Protein AF-A0A355Q9R2-F1 (afdb_monomer)

pLDDT: mean 91.77, std 4.47, range [74.88, 96.0]

Foldseek 3Di:
DPDWDDPVPPDIDDDDDDDPVQVVPVVVVVCVVCVNPDDDDDDDPDDDPDPDDDDDDPDDDDDDPDDDDDDPVNVD

Secondary structure (DSSP, 8-state):
--EEEE-SSS-EEEE----HHHHTTHHHHHHHHTTT---------------------SS-----SS-SPPPHHHH-

Radius of gyration: 19.35 Å; Cα contacts (8 Å, |Δi|>4): 32; chains: 1; bounding box: 35×39×49 Å

Structure (mmCIF, N/CA/C/O backbone):
data_AF-A0A355Q9R2-F1
#
_entry.id   AF-A0A355Q9R2-F1
#
loop_
_atom_site.group_PDB
_atom_site.id
_atom_site.type_symbol
_atom_site.label_atom_id
_atom_site.label_alt_id
_atom_site.label_comp_id
_atom_site.label_asym_id
_atom_site.label_entity_id
_atom_site.label_seq_id
_atom_site.pdbx_PDB_ins_code
_atom_site.Cartn_x
_atom_site.Cartn_y
_atom_site.Cartn_z
_atom_site.occupancy
_atom_site.B_iso_or_equiv
_atom_site.auth_seq_id
_atom_site.auth_comp_id
_atom_site.auth_asym_id
_atom_site.auth_atom_id
_atom_site.pdbx_PDB_model_num
ATOM 1 N N . MET A 1 1 ? -14.896 -9.139 8.075 1.00 81.69 1 MET A N 1
ATOM 2 C CA . MET A 1 1 ? -14.498 -8.488 9.343 1.00 81.69 1 MET A CA 1
ATOM 3 C C . MET A 1 1 ? -14.838 -9.447 10.467 1.00 81.69 1 MET A C 1
ATOM 5 O O . MET A 1 1 ? -15.919 -10.013 10.409 1.00 81.69 1 MET A O 1
ATOM 9 N N . VAL A 1 2 ? -13.922 -9.683 11.407 1.00 91.31 2 VAL A N 1
ATOM 10 C CA . VAL A 1 2 ? -14.122 -10.637 12.516 1.00 91.31 2 VAL A CA 1
ATOM 11 C C . VAL A 1 2 ? -14.508 -9.913 13.798 1.00 91.31 2 VAL A C 1
ATOM 13 O O . VAL A 1 2 ? -15.384 -10.368 14.519 1.00 91.31 2 VAL A O 1
ATOM 16 N N . ASN A 1 3 ? -13.867 -8.779 14.080 1.00 94.38 3 ASN A N 1
ATOM 17 C CA . ASN A 1 3 ? -14.144 -7.995 15.276 1.00 94.38 3 ASN A CA 1
ATOM 18 C C . ASN A 1 3 ? -13.826 -6.515 15.030 1.00 94.38 3 ASN A C 1
ATOM 20 O O . ASN A 1 3 ? -12.934 -6.194 14.240 1.00 94.38 3 ASN A O 1
ATOM 24 N N . LEU A 1 4 ? -14.535 -5.627 15.720 1.00 94.75 4 LEU A N 1
ATOM 25 C CA . LEU A 1 4 ? -14.283 -4.192 15.735 1.00 94.75 4 LEU A CA 1
ATOM 26 C C . LEU A 1 4 ? -14.554 -3.659 17.140 1.00 94.75 4 LEU A C 1
ATOM 28 O O . LEU A 1 4 ? -15.663 -3.772 17.652 1.00 94.75 4 LEU A O 1
ATOM 32 N N . VAL A 1 5 ? -13.531 -3.062 17.746 1.00 94.75 5 VAL A N 1
ATOM 33 C CA . VAL A 1 5 ? -13.604 -2.482 19.088 1.00 94.75 5 VAL A CA 1
ATOM 34 C C . VAL A 1 5 ? -13.237 -1.007 19.011 1.00 94.75 5 VAL A C 1
ATOM 36 O O . VAL A 1 5 ? -12.150 -0.646 18.553 1.00 94.75 5 VAL A O 1
ATOM 39 N N . ASN A 1 6 ? -14.148 -0.156 19.473 1.00 93.56 6 ASN A N 1
ATOM 40 C CA . ASN A 1 6 ? -13.918 1.272 19.644 1.00 93.56 6 ASN A CA 1
ATOM 41 C C . ASN A 1 6 ? -13.755 1.570 21.138 1.00 93.56 6 ASN A C 1
ATOM 43 O O . ASN A 1 6 ? -14.649 1.279 21.927 1.00 93.56 6 ASN A O 1
ATOM 47 N N . HIS A 1 7 ? -12.616 2.145 21.519 1.00 89.19 7 HIS A N 1
ATOM 48 C CA . HIS A 1 7 ? -12.313 2.482 22.912 1.00 89.19 7 HIS A CA 1
ATOM 49 C C . HIS A 1 7 ? -12.745 3.907 23.301 1.00 89.19 7 HIS A C 1
ATOM 51 O O . HIS A 1 7 ? -12.455 4.345 24.408 1.00 89.19 7 HIS A O 1
ATOM 57 N N . GLY A 1 8 ? -13.388 4.661 22.401 1.00 89.06 8 GLY A N 1
ATOM 58 C CA . GLY A 1 8 ? -13.802 6.050 22.639 1.00 89.06 8 GLY A CA 1
ATOM 59 C C . GLY A 1 8 ? -12.650 7.064 22.637 1.00 89.06 8 GLY A C 1
ATOM 60 O O . GLY A 1 8 ? -12.876 8.255 22.797 1.00 89.06 8 GLY A O 1
ATOM 61 N N . THR A 1 9 ? -11.414 6.615 22.408 1.00 89.75 9 THR A N 1
ATOM 62 C CA . THR A 1 9 ? -10.184 7.426 22.447 1.00 89.75 9 THR A CA 1
ATOM 63 C C . THR A 1 9 ? -9.753 7.947 21.069 1.00 89.75 9 THR A C 1
ATOM 65 O O . THR A 1 9 ? -8.599 8.317 20.866 1.00 89.75 9 THR A O 1
ATOM 68 N N . GLY A 1 10 ? -10.662 7.940 20.086 1.00 89.56 10 GLY A N 1
ATOM 69 C CA . GLY A 1 10 ? -10.393 8.382 18.709 1.00 89.56 10 GLY A CA 1
ATOM 70 C C . GLY A 1 10 ? -9.678 7.353 17.823 1.00 89.56 10 GLY A C 1
ATOM 71 O O . GLY A 1 10 ? -9.426 7.624 16.652 1.00 89.56 10 GLY A O 1
ATOM 72 N N . ARG A 1 11 ? -9.377 6.155 18.344 1.00 92.19 11 ARG A N 1
ATOM 73 C CA . ARG A 1 11 ? -8.848 5.020 17.575 1.00 92.19 11 ARG A CA 1
ATOM 74 C C . ARG A 1 11 ? -9.752 3.800 17.691 1.00 92.19 11 ARG A C 1
ATOM 76 O O . ARG A 1 11 ? -10.331 3.528 18.741 1.00 92.19 11 ARG A O 1
ATOM 83 N N . ILE A 1 12 ? -9.814 3.038 16.605 1.00 94.88 12 ILE A N 1
ATOM 84 C CA . ILE A 1 12 ? -10.581 1.797 16.510 1.00 94.88 12 ILE A CA 1
ATOM 85 C C . ILE A 1 12 ? -9.614 0.656 16.211 1.00 94.88 12 ILE A C 1
ATOM 87 O O . ILE A 1 12 ? -8.735 0.782 15.357 1.00 94.88 12 ILE A O 1
ATOM 91 N N . ARG A 1 13 ? -9.789 -0.472 16.902 1.00 94.75 13 ARG A N 1
ATOM 92 C CA . ARG A 1 13 ? -9.098 -1.722 16.590 1.00 94.75 13 ARG A CA 1
ATOM 93 C C . ARG A 1 13 ? -10.039 -2.609 15.786 1.00 94.75 13 ARG A C 1
ATOM 95 O O . ARG A 1 13 ? -11.047 -3.072 16.311 1.00 94.75 13 ARG A O 1
ATOM 102 N N . ALA A 1 14 ? -9.687 -2.876 14.535 1.00 95.00 14 ALA A N 1
ATOM 103 C CA . ALA A 1 14 ? -10.414 -3.800 13.673 1.00 95.00 14 ALA A CA 1
ATOM 104 C C . ALA A 1 14 ? -9.588 -5.069 13.420 1.00 95.00 14 ALA A C 1
ATOM 106 O O . ALA A 1 14 ? -8.363 -5.017 13.306 1.00 95.00 14 ALA A O 1
ATOM 107 N N . GLN A 1 15 ? -10.262 -6.214 13.353 1.00 95.56 15 GLN A N 1
ATOM 108 C CA . GLN A 1 15 ? -9.673 -7.518 13.059 1.00 95.56 15 GLN A CA 1
ATOM 109 C C . GLN A 1 15 ? -10.330 -8.106 11.813 1.00 95.56 15 GLN A C 1
ATOM 111 O O . GLN A 1 15 ? -11.560 -8.171 11.702 1.00 95.56 15 GLN A O 1
ATOM 116 N N . PHE A 1 16 ? -9.504 -8.572 10.880 1.00 94.31 16 PHE A N 1
ATOM 117 C CA . PHE A 1 16 ? -9.944 -9.146 9.616 1.00 94.31 16 PHE A CA 1
ATOM 118 C C . PHE A 1 16 ? -9.283 -10.501 9.388 1.00 94.31 16 PHE A C 1
ATOM 120 O O . PHE A 1 16 ? -8.102 -10.679 9.666 1.00 94.31 16 PHE A O 1
ATOM 127 N N . GLN A 1 17 ? -10.054 -11.430 8.831 1.00 93.38 17 GLN A N 1
ATOM 128 C CA . GLN A 1 17 ? -9.528 -12.613 8.164 1.00 93.38 17 GLN A CA 1
ATOM 129 C C . GLN A 1 17 ? -9.428 -12.289 6.680 1.00 93.38 17 GLN A C 1
ATOM 131 O O . GLN A 1 17 ? -10.430 -11.973 6.035 1.00 93.38 17 GLN A O 1
ATOM 136 N N . VAL A 1 18 ? -8.205 -12.314 6.166 1.00 91.88 18 VAL A N 1
ATOM 137 C CA . VAL A 1 18 ? -7.879 -11.991 4.779 1.00 91.88 18 VAL A CA 1
ATOM 138 C C . VAL A 1 18 ? -6.850 -12.993 4.262 1.00 91.88 18 VAL A C 1
ATOM 140 O O . VAL A 1 18 ? -5.983 -13.420 5.026 1.00 91.88 18 VAL A O 1
ATOM 143 N N . PRO A 1 19 ? -6.917 -13.384 2.978 1.00 93.38 19 PRO A N 1
ATOM 144 C CA . PRO A 1 19 ? -5.916 -14.266 2.397 1.00 93.38 19 PRO A CA 1
ATOM 145 C C . PRO A 1 19 ? -4.561 -13.556 2.338 1.00 93.38 19 PRO A C 1
ATOM 147 O O . PRO A 1 19 ? -4.488 -12.396 1.929 1.00 93.38 19 PRO A O 1
ATOM 150 N N . SER A 1 20 ? -3.470 -14.270 2.634 1.00 92.75 20 SER A N 1
ATOM 151 C CA . SER A 1 20 ? -2.111 -13.701 2.612 1.00 92.75 20 SER A CA 1
ATOM 152 C C . SER A 1 20 ? -1.760 -13.036 1.275 1.00 92.75 20 SER A C 1
ATOM 154 O O . SER A 1 20 ? -1.076 -12.019 1.258 1.00 92.75 20 SER A O 1
ATOM 156 N N . ARG A 1 21 ? -2.295 -13.544 0.152 1.00 91.44 21 ARG A N 1
ATOM 157 C CA . ARG A 1 21 ? -2.122 -12.953 -1.190 1.00 91.44 21 ARG A CA 1
ATOM 158 C C . ARG A 1 21 ? -2.658 -11.520 -1.308 1.00 91.44 21 ARG A C 1
ATOM 160 O O . ARG A 1 21 ? -2.121 -10.760 -2.098 1.00 91.44 21 ARG A O 1
ATOM 167 N N . GLY A 1 22 ? -3.690 -11.159 -0.545 1.00 89.62 22 GLY A N 1
ATOM 168 C CA . GLY A 1 22 ? -4.258 -9.805 -0.538 1.00 89.62 22 GLY A CA 1
ATOM 169 C C . GLY A 1 22 ? -3.499 -8.827 0.360 1.00 89.62 22 GLY A C 1
ATOM 170 O O . GLY A 1 22 ? -3.679 -7.625 0.234 1.00 89.62 22 GLY A O 1
ATOM 171 N N . LEU A 1 23 ? -2.638 -9.326 1.255 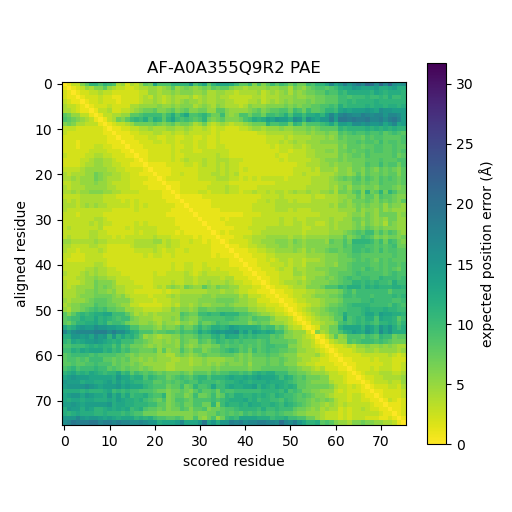1.00 91.19 23 LEU A N 1
ATOM 172 C CA . LEU A 1 23 ? -1.799 -8.484 2.115 1.00 91.19 23 LEU A CA 1
ATOM 173 C C . LEU A 1 23 ? -0.496 -8.043 1.434 1.00 91.19 23 LEU A C 1
ATOM 175 O O . LEU A 1 23 ? 0.161 -7.113 1.907 1.00 91.19 23 LEU A O 1
ATOM 179 N N . ILE A 1 24 ? -0.112 -8.690 0.331 1.00 90.19 24 ILE A N 1
ATOM 180 C CA . ILE A 1 24 ? 1.084 -8.336 -0.437 1.00 90.19 24 ILE A CA 1
ATOM 181 C C . ILE A 1 24 ? 0.875 -6.945 -1.051 1.00 90.19 24 ILE A C 1
ATOM 183 O O . ILE A 1 24 ? -0.048 -6.737 -1.828 1.00 90.19 24 ILE A O 1
ATOM 187 N N . GLY A 1 25 ? 1.728 -5.984 -0.690 1.00 88.31 25 GLY A N 1
ATOM 188 C CA . GLY A 1 25 ? 1.650 -4.592 -1.157 1.00 88.31 25 GLY A CA 1
ATOM 189 C C . GLY A 1 25 ? 0.736 -3.684 -0.322 1.00 88.31 25 GLY A C 1
ATOM 190 O O . GLY A 1 25 ? 1.061 -2.508 -0.150 1.00 88.31 25 GLY A O 1
ATOM 191 N N . TYR A 1 26 ? -0.313 -4.229 0.304 1.00 91.56 26 TYR A N 1
ATOM 192 C CA . TYR A 1 26 ? -1.315 -3.450 1.049 1.00 91.56 26 TYR A CA 1
ATOM 193 C C . TYR A 1 26 ? -0.739 -2.619 2.206 1.00 91.56 26 TYR A C 1
ATOM 195 O O . TYR A 1 26 ? -1.239 -1.544 2.512 1.00 91.56 26 TYR A O 1
ATOM 203 N N . ARG A 1 27 ? 0.358 -3.060 2.843 1.00 92.38 27 ARG A N 1
ATOM 204 C CA . ARG A 1 27 ? 0.999 -2.292 3.931 1.00 92.38 27 ARG A CA 1
ATOM 205 C C . ARG A 1 27 ? 1.376 -0.867 3.503 1.00 92.38 27 ARG A C 1
ATOM 207 O O . ARG A 1 27 ? 1.279 0.043 4.318 1.00 92.38 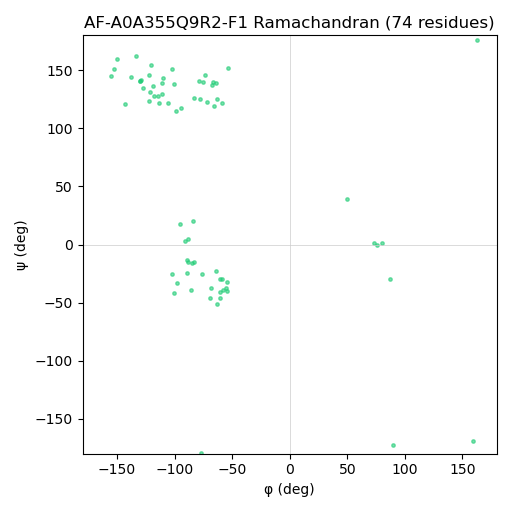27 ARG A O 1
ATOM 214 N N . SER A 1 28 ? 1.827 -0.688 2.262 1.00 91.56 28 SER A N 1
ATOM 215 C CA . SER A 1 28 ? 2.215 0.631 1.746 1.00 91.56 28 SER A CA 1
ATOM 216 C C . SER A 1 28 ? 1.003 1.550 1.577 1.00 91.56 28 SER A C 1
ATOM 218 O O . SER A 1 28 ? 1.013 2.671 2.074 1.00 91.56 28 SER A O 1
ATOM 220 N N . GLU A 1 29 ? -0.068 1.032 0.980 1.00 91.88 29 GLU A N 1
ATOM 221 C CA . GLU A 1 29 ? -1.352 1.714 0.813 1.00 91.88 29 GLU A CA 1
ATOM 222 C C . GLU A 1 29 ? -1.976 2.076 2.165 1.00 91.88 29 GLU A C 1
ATOM 224 O O . GLU A 1 29 ? -2.305 3.232 2.403 1.00 91.88 29 GLU A O 1
ATOM 229 N N . PHE A 1 30 ? -1.994 1.139 3.116 1.00 95.06 30 PHE A N 1
ATOM 230 C CA . PHE A 1 30 ? -2.494 1.377 4.469 1.00 95.06 30 PHE A CA 1
ATOM 231 C C . PHE A 1 30 ? -1.765 2.523 5.188 1.00 95.06 30 PHE A C 1
ATOM 233 O O . PHE A 1 30 ? -2.384 3.309 5.910 1.00 95.06 30 PHE A O 1
ATOM 240 N N . LEU A 1 31 ? -0.444 2.639 5.017 1.00 95.75 31 LEU A N 1
ATOM 241 C CA . LEU A 1 31 ? 0.310 3.755 5.591 1.00 95.75 31 LEU A CA 1
ATOM 242 C C . LEU A 1 31 ? -0.045 5.082 4.913 1.00 95.75 31 LEU A C 1
ATOM 244 O O . LEU A 1 31 ? -0.153 6.089 5.610 1.00 95.75 31 LEU A O 1
ATOM 248 N N . THR A 1 32 ? -0.275 5.089 3.601 1.00 95.12 32 THR A N 1
ATOM 249 C CA . THR A 1 32 ? -0.756 6.272 2.874 1.00 95.12 32 THR A CA 1
ATOM 250 C C . THR A 1 32 ? -2.143 6.695 3.362 1.00 95.12 32 THR A C 1
ATOM 252 O O . THR A 1 32 ? -2.319 7.842 3.777 1.00 95.12 32 THR A O 1
ATOM 255 N N . ASP A 1 33 ? -3.097 5.763 3.414 1.00 94.94 33 ASP A N 1
ATOM 256 C CA . ASP A 1 33 ? -4.487 6.015 3.821 1.00 94.94 33 ASP A CA 1
ATOM 257 C C . ASP A 1 33 ? -4.580 6.550 5.250 1.00 94.94 33 ASP A C 1
ATOM 259 O O . ASP A 1 33 ? -5.330 7.479 5.552 1.00 94.94 33 ASP A O 1
ATOM 263 N N . THR A 1 34 ? -3.771 5.986 6.147 1.00 95.25 34 THR A N 1
ATOM 264 C CA . THR A 1 34 ? -3.744 6.381 7.560 1.00 95.25 34 THR A CA 1
ATOM 265 C C . THR A 1 34 ? -2.773 7.524 7.849 1.00 95.25 34 THR A C 1
ATOM 267 O O . THR A 1 34 ? -2.583 7.882 9.017 1.00 95.25 34 THR A O 1
ATOM 270 N N . ARG A 1 35 ? -2.135 8.098 6.817 1.00 95.25 35 ARG A N 1
ATOM 271 C CA . ARG A 1 35 ? -1.099 9.140 6.939 1.00 95.25 35 ARG A CA 1
ATOM 272 C C . ARG A 1 35 ? -0.003 8.763 7.947 1.00 95.25 35 ARG A C 1
ATOM 274 O O . ARG A 1 35 ? 0.425 9.581 8.757 1.00 95.25 35 ARG A O 1
ATOM 281 N N . GLY A 1 36 ? 0.389 7.491 7.956 1.00 94.69 36 GLY A N 1
ATOM 282 C CA . GLY A 1 36 ? 1.405 6.919 8.843 1.00 94.69 36 GLY A CA 1
ATOM 283 C C . GLY A 1 36 ? 0.960 6.683 10.290 1.00 94.69 36 GLY A C 1
ATOM 284 O O . GLY A 1 36 ? 1.746 6.183 11.091 1.00 94.69 36 GLY A O 1
ATOM 285 N N . THR A 1 37 ? -0.283 7.008 10.654 1.00 95.31 37 THR A N 1
ATOM 286 C CA . THR A 1 37 ? -0.778 6.859 12.035 1.00 95.31 37 THR A CA 1
ATOM 287 C C . THR A 1 37 ? -1.372 5.477 12.324 1.00 95.31 37 THR A C 1
ATOM 289 O O . THR A 1 37 ? -1.588 5.121 13.488 1.00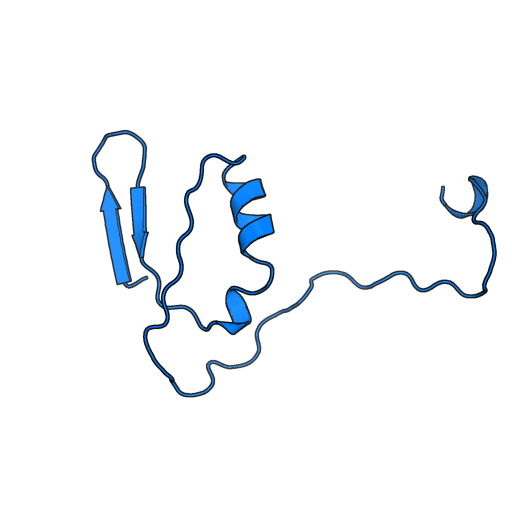 95.31 37 THR A O 1
ATOM 292 N N . GLY A 1 38 ? -1.669 4.690 11.291 1.00 94.88 38 GLY A N 1
ATOM 293 C CA . GLY A 1 38 ? -2.237 3.356 11.424 1.00 94.88 38 GLY A CA 1
ATOM 294 C C . GLY A 1 38 ? -1.216 2.336 11.920 1.00 94.88 38 GLY A C 1
ATOM 295 O O . GLY A 1 38 ? -0.044 2.372 11.555 1.00 94.88 38 GLY A O 1
ATOM 296 N N . ILE A 1 39 ? -1.679 1.369 12.712 1.00 94.88 39 ILE A N 1
ATOM 297 C CA . ILE A 1 39 ? -0.872 0.225 13.147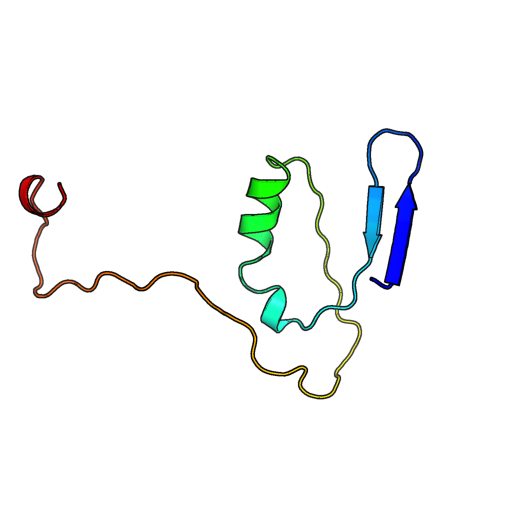 1.00 94.88 39 ILE A CA 1
ATOM 298 C C . ILE A 1 39 ? -1.463 -1.032 12.517 1.00 94.88 39 ILE A C 1
ATOM 300 O O . ILE A 1 39 ? -2.629 -1.351 12.745 1.00 94.88 39 ILE A O 1
ATOM 304 N N . LEU A 1 40 ? -0.648 -1.751 11.745 1.00 95.19 40 LEU A N 1
ATOM 305 C CA . LEU A 1 40 ? -1.024 -3.005 11.096 1.00 95.19 40 LEU A CA 1
ATOM 306 C C . LEU A 1 40 ? -0.152 -4.146 11.616 1.00 95.19 40 LEU A C 1
ATOM 308 O O . LEU A 1 40 ? 1.080 -4.077 11.575 1.00 95.19 40 LEU A O 1
ATOM 312 N N . ASN A 1 41 ? -0.808 -5.216 12.055 1.00 94.44 41 ASN A N 1
A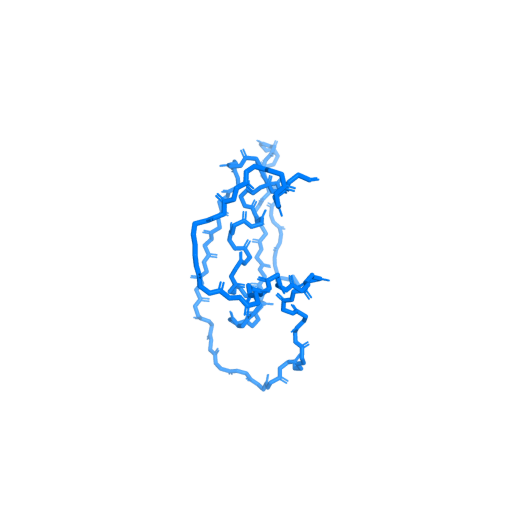TOM 313 C CA . ASN A 1 41 ? -0.193 -6.484 12.419 1.00 94.44 41 ASN A CA 1
ATOM 314 C C . ASN A 1 41 ? -0.941 -7.620 11.708 1.00 94.44 41 ASN A C 1
ATOM 316 O O . ASN A 1 41 ? -2.164 -7.574 11.586 1.00 94.44 41 ASN A O 1
ATOM 320 N N . SER A 1 42 ? -0.200 -8.619 11.237 1.00 94.19 42 SER A N 1
ATOM 321 C CA . SER A 1 42 ? -0.744 -9.806 10.583 1.00 94.19 42 SER A CA 1
ATOM 322 C C . SER A 1 42 ? -0.199 -11.065 11.246 1.00 94.19 42 SER A C 1
ATOM 324 O O . SER A 1 42 ? 1.010 -11.176 11.449 1.00 94.19 42 SER A O 1
ATOM 326 N N . MET A 1 43 ? -1.077 -12.030 11.505 1.00 94.31 43 MET A N 1
ATOM 327 C CA . MET A 1 43 ? -0.730 -13.350 12.024 1.00 94.31 43 MET A CA 1
ATOM 328 C C . MET A 1 43 ? -1.394 -14.417 11.152 1.00 94.31 43 MET A C 1
ATOM 330 O O . MET A 1 43 ? -2.530 -14.238 10.711 1.00 94.31 43 MET A O 1
ATOM 334 N N . LEU A 1 44 ? -0.682 -15.515 10.890 1.00 94.75 44 LEU A N 1
ATOM 335 C CA . LEU A 1 44 ? -1.224 -16.646 10.142 1.00 94.75 44 LEU A CA 1
ATOM 336 C C . LEU A 1 44 ? -2.254 -17.388 11.004 1.00 94.75 44 LEU A C 1
ATOM 338 O O . LEU A 1 44 ? -1.920 -17.853 12.089 1.00 94.75 44 LEU A O 1
ATOM 342 N N . LEU A 1 45 ? -3.483 -17.513 10.500 1.00 92.75 45 LEU A N 1
ATOM 343 C CA . LEU A 1 45 ? -4.540 -18.301 11.141 1.00 92.75 45 LEU A CA 1
ATOM 344 C C . LEU A 1 45 ? -4.479 -19.782 10.735 1.00 92.75 45 LEU A C 1
ATOM 346 O O . LEU A 1 45 ? -4.701 -20.661 11.559 1.00 92.75 45 LEU A O 1
ATOM 350 N N . GLY A 1 46 ? -4.177 -20.055 9.466 1.00 94.06 46 GLY A N 1
ATOM 351 C CA . GLY A 1 46 ? -4.160 -21.398 8.898 1.00 94.06 46 GLY A CA 1
ATOM 352 C C . GLY A 1 46 ? -4.282 -21.370 7.378 1.00 94.06 46 GLY A C 1
ATOM 353 O O . GLY A 1 46 ? -4.185 -20.310 6.754 1.00 94.06 46 GLY A O 1
ATOM 354 N N . TYR A 1 47 ? -4.496 -22.546 6.794 1.00 95.00 47 TYR A N 1
ATOM 355 C CA . TYR A 1 47 ? -4.746 -22.711 5.365 1.00 95.00 47 TYR A CA 1
ATOM 356 C C . TYR A 1 47 ? -6.240 -22.897 5.108 1.00 95.00 47 TYR A C 1
ATOM 358 O O . TYR A 1 47 ? -6.915 -23.634 5.821 1.00 95.00 47 TYR A O 1
ATOM 366 N N . GLU A 1 48 ? -6.735 -22.254 4.058 1.00 92.69 48 GLU A N 1
ATOM 367 C CA . GLU A 1 48 ? -8.123 -22.331 3.608 1.00 92.69 48 GLU A CA 1
ATOM 368 C C . GLU A 1 48 ? -8.172 -22.555 2.089 1.00 92.69 48 GLU A C 1
ATOM 370 O O . GLU A 1 48 ? -7.179 -22.288 1.396 1.00 92.69 48 GLU A O 1
ATOM 375 N N . PRO A 1 49 ? -9.318 -23.005 1.541 1.00 93.81 49 PRO A N 1
ATOM 376 C CA . PRO A 1 49 ? -9.523 -23.072 0.102 1.00 93.81 49 PRO A CA 1
ATOM 377 C C . PRO A 1 49 ? -9.260 -21.733 -0.591 1.00 93.81 49 PRO A C 1
ATOM 379 O O . PRO A 1 49 ? -9.432 -20.648 -0.029 1.00 93.81 49 PRO A O 1
ATOM 382 N N . HIS A 1 50 ? -8.852 -21.807 -1.856 1.00 91.31 50 HIS A N 1
ATOM 383 C CA . HIS A 1 50 ? -8.525 -20.629 -2.648 1.00 91.31 50 HIS A CA 1
ATOM 384 C C . HIS A 1 50 ? -9.727 -19.677 -2.764 1.00 91.31 50 HIS A C 1
ATOM 386 O O . HIS A 1 50 ? -10.787 -20.036 -3.263 1.00 91.31 50 HIS A O 1
ATOM 392 N N . ARG A 1 51 ? -9.543 -18.433 -2.308 1.00 87.25 51 ARG A N 1
ATOM 393 C CA . ARG A 1 51 ? -10.584 -17.387 -2.250 1.00 87.25 51 ARG A CA 1
ATOM 394 C C . ARG A 1 51 ? -10.779 -16.618 -3.571 1.00 87.25 51 ARG A C 1
ATOM 396 O O . ARG A 1 51 ? -11.276 -15.499 -3.546 1.00 87.25 51 ARG A O 1
ATOM 403 N N . GLY A 1 52 ? -10.355 -17.173 -4.708 1.00 89.31 52 GLY A N 1
ATOM 404 C CA . GLY A 1 52 ? -10.494 -16.550 -6.027 1.00 89.31 52 GLY A CA 1
ATOM 405 C C . GLY A 1 52 ? -9.331 -15.644 -6.454 1.00 89.31 52 GLY A C 1
ATOM 406 O O . GLY A 1 52 ? -8.250 -15.607 -5.840 1.00 89.31 52 GLY A O 1
ATOM 407 N N . ALA A 1 53 ? -9.543 -14.959 -7.578 1.00 86.94 53 ALA A N 1
ATOM 408 C CA .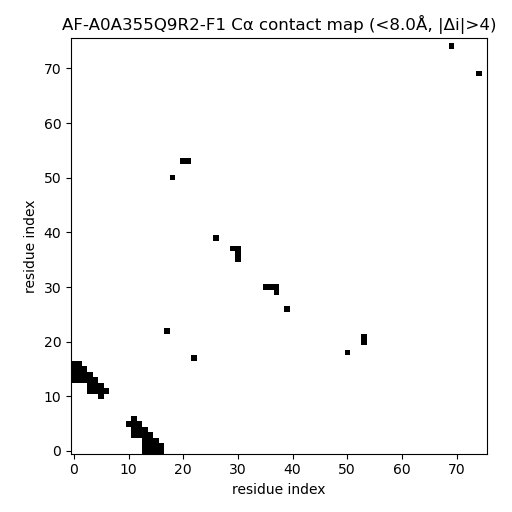 ALA A 1 53 ? -8.605 -13.994 -8.139 1.00 86.94 53 ALA A CA 1
ATOM 409 C C . ALA A 1 53 ? -8.632 -12.687 -7.334 1.00 86.94 53 ALA A C 1
ATOM 411 O O . ALA A 1 53 ? -9.690 -12.224 -6.920 1.00 86.94 53 ALA A O 1
ATOM 412 N N . LEU A 1 54 ? -7.455 -12.101 -7.117 1.00 83.31 54 LEU A N 1
ATOM 413 C CA . LEU A 1 54 ? -7.299 -10.810 -6.452 1.00 83.31 54 LEU A CA 1
ATOM 414 C C . LEU A 1 54 ? -6.745 -9.815 -7.477 1.00 83.31 54 LEU A C 1
ATOM 416 O O . LEU A 1 54 ? -5.732 -10.133 -8.113 1.00 83.31 54 LEU A O 1
ATOM 420 N N . PRO A 1 55 ? -7.371 -8.639 -7.653 1.00 77.81 55 PRO A N 1
ATOM 421 C CA . PRO A 1 55 ? -6.838 -7.615 -8.539 1.00 77.81 55 PRO A CA 1
ATOM 422 C C . PRO A 1 55 ? -5.481 -7.162 -8.002 1.00 77.81 55 PRO A C 1
ATOM 424 O O . PRO A 1 55 ? -5.343 -6.831 -6.829 1.00 77.81 55 PRO A O 1
ATOM 427 N N . THR A 1 56 ? -4.454 -7.225 -8.845 1.00 74.88 56 THR A N 1
ATOM 428 C CA . THR A 1 56 ? -3.068 -7.035 -8.395 1.00 74.88 56 THR A CA 1
ATOM 429 C C . THR A 1 56 ? -2.579 -5.611 -8.634 1.00 74.88 56 THR A C 1
ATOM 431 O O . THR A 1 56 ? -1.749 -5.125 -7.872 1.00 74.88 56 THR A O 1
ATOM 434 N N . ARG A 1 57 ? -3.049 -4.955 -9.709 1.00 77.62 57 ARG A N 1
ATOM 435 C CA . ARG A 1 57 ? -2.650 -3.602 -10.137 1.00 77.62 57 ARG A CA 1
ATOM 436 C C . ARG A 1 57 ? -3.761 -2.961 -10.967 1.00 77.62 57 ARG A C 1
ATOM 438 O O . ARG A 1 57 ? -4.423 -3.659 -11.730 1.00 77.62 57 ARG A O 1
ATOM 445 N N . LEU A 1 58 ? -3.924 -1.645 -10.838 1.00 80.88 58 LEU A N 1
ATOM 446 C CA . LEU A 1 58 ? -4.838 -0.850 -11.671 1.00 80.88 58 LEU A CA 1
ATOM 447 C C . LEU A 1 58 ? -4.167 -0.333 -12.952 1.00 80.88 58 LEU A C 1
ATOM 449 O O . LEU A 1 58 ? -4.847 -0.059 -13.934 1.00 80.88 58 LEU A O 1
ATOM 453 N N . THR A 1 59 ? -2.841 -0.192 -12.944 1.00 88.00 59 THR A N 1
ATOM 454 C CA . THR A 1 59 ? -2.066 0.424 -14.026 1.00 88.00 59 THR A CA 1
ATOM 455 C C . THR A 1 59 ? -1.043 -0.544 -14.619 1.00 88.00 59 THR A C 1
ATOM 457 O O . THR A 1 59 ? -0.591 -1.491 -13.967 1.00 88.00 59 THR A O 1
ATOM 460 N N . GLY A 1 60 ? -0.683 -0.301 -15.882 1.00 89.44 60 GLY A N 1
ATOM 461 C CA . GLY A 1 60 ? 0.404 -0.997 -16.566 1.00 89.44 60 GLY A CA 1
ATOM 462 C C . GLY A 1 60 ? 1.787 -0.486 -16.154 1.00 89.44 60 GLY A C 1
ATOM 463 O O . GLY A 1 60 ? 1.929 0.415 -15.329 1.00 89.44 60 GLY A O 1
ATOM 464 N N . SER A 1 61 ? 2.828 -1.069 -16.742 1.00 91.94 61 SER A N 1
ATOM 465 C CA . SER A 1 61 ? 4.212 -0.610 -16.586 1.00 91.94 61 SER A CA 1
ATOM 466 C C . SER A 1 61 ? 4.715 -0.025 -17.902 1.00 91.94 61 SER A C 1
ATOM 468 O O . SER A 1 61 ? 4.445 -0.583 -18.962 1.00 91.94 61 SER A O 1
ATOM 470 N N . LEU A 1 62 ? 5.449 1.086 -17.830 1.00 92.81 62 LEU A N 1
ATOM 471 C CA . LEU A 1 62 ? 6.174 1.623 -18.979 1.00 92.81 62 LEU A CA 1
ATOM 472 C C . LEU A 1 62 ? 7.448 0.797 -19.177 1.00 92.81 62 LEU A C 1
ATOM 474 O O . LEU A 1 62 ? 8.231 0.634 -18.240 1.00 92.81 62 LEU A O 1
ATOM 478 N N . VAL A 1 63 ? 7.639 0.261 -20.381 1.00 94.44 63 VAL A N 1
ATOM 479 C CA . VAL A 1 63 ? 8.809 -0.547 -20.749 1.00 94.44 63 VAL A CA 1
ATOM 480 C C . VAL A 1 63 ? 9.643 0.248 -21.745 1.00 94.44 63 VAL A C 1
ATOM 482 O O . VAL A 1 63 ? 9.109 0.762 -22.724 1.00 94.44 63 VAL A O 1
ATOM 485 N N . ALA A 1 64 ? 10.944 0.370 -21.484 1.00 95.00 64 ALA A N 1
ATOM 486 C CA . ALA A 1 64 ? 11.861 1.062 -22.383 1.00 95.00 64 ALA A CA 1
ATOM 487 C C . ALA A 1 64 ? 12.017 0.289 -23.702 1.00 95.00 64 ALA A C 1
ATOM 489 O O . ALA A 1 64 ? 12.179 -0.931 -23.687 1.00 95.00 64 ALA A O 1
ATOM 490 N N . ASP A 1 65 ? 12.009 1.001 -24.831 1.00 94.25 65 ASP A N 1
ATOM 491 C CA . ASP A 1 65 ? 12.195 0.393 -26.156 1.00 94.25 65 ASP A CA 1
ATOM 492 C C . ASP A 1 65 ? 13.662 0.022 -26.439 1.00 94.25 65 ASP A C 1
ATOM 494 O O . ASP A 1 65 ? 13.942 -0.880 -27.226 1.00 94.25 65 ASP A O 1
ATOM 498 N N . ARG A 1 66 ? 14.607 0.711 -25.788 1.00 93.94 66 ARG A N 1
ATOM 499 C CA . ARG A 1 66 ? 16.049 0.563 -25.986 1.00 93.94 66 ARG A CA 1
ATOM 500 C C . ARG A 1 66 ? 16.828 0.871 -24.713 1.00 93.94 66 ARG A C 1
ATOM 502 O O . ARG A 1 66 ? 16.363 1.579 -23.822 1.00 93.94 66 ARG A O 1
ATOM 509 N N . SER A 1 67 ? 18.062 0.383 -24.654 1.00 96.00 67 SER A N 1
ATOM 510 C CA . SE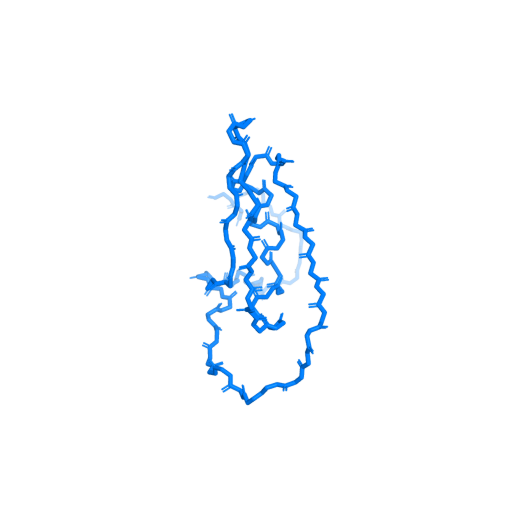R A 1 67 ? 19.016 0.753 -23.607 1.00 96.00 67 SER A CA 1
ATOM 511 C C . SER A 1 67 ? 19.637 2.125 -23.888 1.00 96.00 67 SER A C 1
ATOM 513 O O . SER A 1 67 ? 19.981 2.437 -25.026 1.00 96.00 67 SER A O 1
ATOM 515 N N . GLY A 1 68 ? 19.825 2.942 -22.852 1.00 94.44 68 GLY A N 1
ATOM 516 C CA . GLY A 1 68 ? 20.451 4.260 -22.969 1.00 94.44 68 GLY A CA 1
ATOM 517 C C . GLY A 1 68 ? 20.177 5.143 -21.753 1.00 94.44 68 GLY A C 1
ATOM 518 O O . GLY A 1 68 ? 19.447 4.755 -20.844 1.00 94.44 68 GLY A O 1
ATOM 519 N N . LYS A 1 69 ? 20.769 6.343 -21.728 1.00 95.00 69 LYS A N 1
ATOM 520 C CA . LYS A 1 69 ? 20.431 7.369 -20.730 1.00 95.00 69 LYS A CA 1
ATOM 521 C C . LYS A 1 69 ? 19.184 8.125 -21.193 1.00 95.00 69 LYS A C 1
ATOM 523 O O . LYS A 1 69 ? 19.192 8.667 -22.296 1.00 95.00 69 LYS A O 1
ATOM 528 N N . SER A 1 70 ? 18.149 8.195 -20.355 1.00 94.19 70 SER A N 1
ATOM 529 C CA . SER A 1 70 ? 16.989 9.054 -20.629 1.00 94.19 70 SER A CA 1
ATOM 530 C C . SER A 1 70 ? 17.390 10.526 -20.635 1.00 94.19 70 SER A C 1
ATOM 532 O O . SER A 1 70 ? 18.153 10.979 -19.782 1.00 94.19 70 SER A O 1
ATOM 534 N N . VAL A 1 71 ? 16.837 11.275 -21.585 1.00 95.12 71 VAL A N 1
ATOM 535 C CA . VAL A 1 71 ? 16.937 12.737 -21.656 1.00 95.12 71 VAL A CA 1
ATOM 536 C C . VAL A 1 71 ? 15.636 13.361 -21.158 1.00 95.12 71 VAL A C 1
ATOM 538 O O . VAL A 1 71 ? 14.578 12.753 -21.299 1.00 95.12 71 VAL A O 1
ATOM 541 N N . ALA A 1 72 ? 15.692 14.574 -20.599 1.00 95.75 72 ALA A N 1
ATOM 542 C CA . ALA A 1 72 ? 14.515 15.236 -20.023 1.00 95.7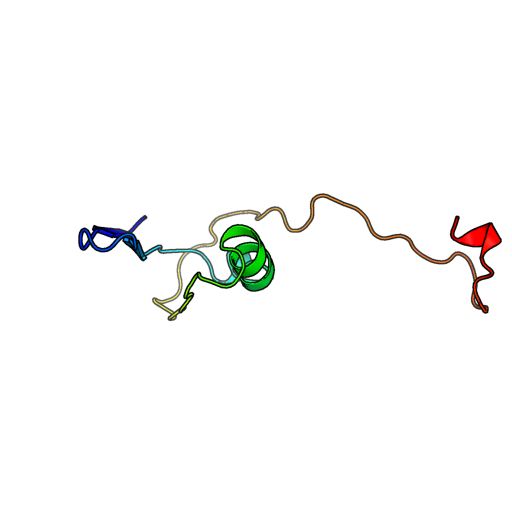5 72 ALA A CA 1
ATOM 543 C C . ALA A 1 72 ? 13.346 15.345 -21.021 1.00 95.75 72 ALA A C 1
ATOM 545 O O . ALA A 1 72 ? 12.217 15.062 -20.650 1.00 95.75 72 ALA A O 1
ATOM 546 N N . TYR A 1 73 ? 13.633 15.640 -22.296 1.00 93.25 73 TYR A N 1
ATOM 547 C CA . TYR A 1 73 ? 12.630 15.716 -23.369 1.00 93.25 73 TYR A CA 1
ATOM 548 C C . TYR A 1 73 ? 11.926 14.381 -23.675 1.00 93.25 73 TYR A C 1
ATOM 550 O O . TYR A 1 73 ? 10.843 14.377 -24.234 1.00 93.25 73 TYR A O 1
ATOM 558 N N . ALA A 1 74 ? 12.537 13.243 -23.336 1.00 90.69 74 ALA A N 1
ATOM 559 C CA . ALA A 1 74 ? 11.920 11.930 -23.527 1.00 90.69 74 ALA A CA 1
ATOM 560 C C . ALA A 1 74 ? 11.074 11.487 -22.317 1.00 90.69 74 ALA A C 1
ATOM 562 O O . ALA A 1 74 ? 10.362 10.492 -22.410 1.00 90.69 74 ALA A O 1
ATOM 563 N N . LEU A 1 75 ? 11.203 12.172 -21.173 1.00 91.19 75 LEU A N 1
ATOM 564 C CA . LEU A 1 75 ? 10.481 11.875 -19.930 1.00 91.19 75 LEU A CA 1
ATOM 565 C C . LEU A 1 75 ? 9.308 12.833 -19.667 1.00 91.19 75 LEU A C 1
ATOM 567 O O . LEU A 1 75 ? 8.409 12.464 -18.913 1.00 91.19 75 LEU A O 1
ATOM 571 N N . PHE A 1 76 ? 9.370 14.048 -20.217 1.00 83.06 76 PHE A N 1
ATOM 572 C CA . PHE A 1 76 ? 8.348 15.095 -20.117 1.00 83.06 76 PHE A CA 1
ATOM 573 C C . PHE A 1 76 ? 7.373 15.029 -21.289 1.00 83.06 76 PHE A C 1
ATOM 575 O O . PHE A 1 76 ? 6.169 15.254 -21.040 1.00 83.06 76 PHE A O 1
#

Solvent-accessible surface area (backbone atoms only — not comparable to full-atom values): 5638 Å² total; per-residue (Å²): 117,75,46,75,48,73,78,84,76,88,56,68,53,74,40,71,84,73,61,73,80,70,54,64,71,41,66,60,54,49,32,61,78,42,72,66,72,60,87,87,87,87,78,90,89,78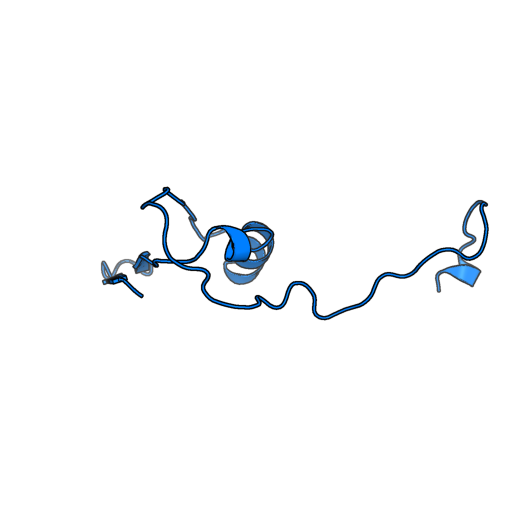,90,76,81,86,86,71,88,73,90,85,70,97,68,88,81,93,74,79,94,68,91,78,83,86,50,72,85,81,76,109

Sequence (76 aa):
MVNLVNHGTGRIRAQFQVPSRGLIGYRSEFLTDTRGTGILNSMLLGYEPHRGALPTRLTGSLVADRSGKSVAYALF

Mean predicted aligned error: 5.89 Å